Protein AF-A0A931QC62-F1 (afdb_monomer_lite)

pLDDT: mean 80.83, std 1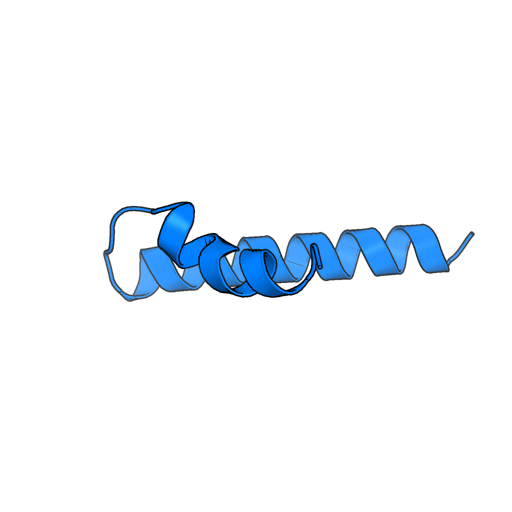2.42, range [46.31, 92.94]

Structure (mmCIF, N/CA/C/O backbone):
data_AF-A0A931QC62-F1
#
_entry.id   AF-A0A931QC62-F1
#
loop_
_atom_site.group_PDB
_atom_site.id
_atom_site.type_symbol
_atom_site.label_atom_id
_atom_site.label_alt_id
_atom_site.label_comp_id
_atom_site.label_asym_id
_atom_site.label_entity_id
_atom_site.label_seq_id
_atom_site.pdbx_PDB_ins_code
_atom_site.Cartn_x
_atom_site.Cartn_y
_atom_site.Cartn_z
_atom_site.occupancy
_atom_site.B_iso_or_equiv
_atom_site.auth_seq_id
_atom_site.auth_comp_id
_atom_site.auth_asym_id
_atom_site.auth_atom_id
_atom_site.pdbx_PDB_model_num
ATOM 1 N N . ARG A 1 1 ? 20.923 -7.683 -16.316 1.00 56.97 1 ARG A N 1
ATOM 2 C CA . ARG A 1 1 ? 20.540 -8.524 -15.147 1.00 56.97 1 ARG A CA 1
ATOM 3 C C . ARG A 1 1 ? 20.697 -7.850 -13.761 1.00 56.97 1 ARG A C 1
ATOM 5 O O . ARG A 1 1 ? 20.402 -8.507 -12.776 1.00 56.97 1 ARG A O 1
ATOM 12 N N . ARG A 1 2 ? 21.066 -6.557 -13.632 1.00 59.75 2 ARG A N 1
ATOM 13 C CA . ARG A 1 2 ? 20.994 -5.818 -12.339 1.00 59.75 2 ARG A CA 1
ATOM 14 C C . ARG A 1 2 ? 19.638 -5.145 -12.074 1.00 59.75 2 ARG A C 1
ATOM 16 O O . ARG A 1 2 ? 19.239 -5.056 -10.919 1.00 59.75 2 ARG A O 1
ATOM 23 N N . SER A 1 3 ? 18.912 -4.747 -13.122 1.00 65.56 3 SER A N 1
ATOM 24 C CA . SER A 1 3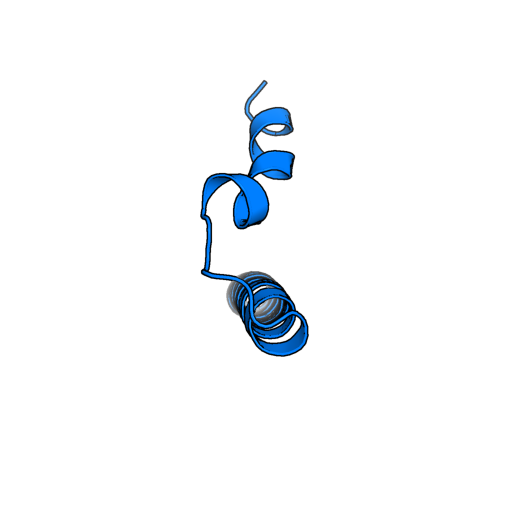 ? 17.610 -4.069 -12.990 1.00 65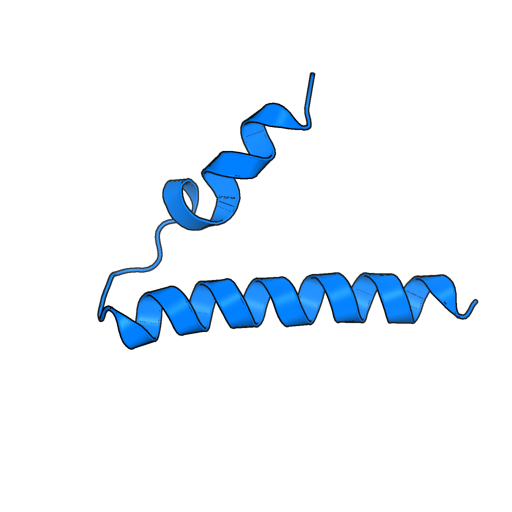.56 3 SER A CA 1
ATOM 25 C C . SER A 1 3 ? 16.533 -4.941 -12.340 1.00 65.56 3 SER A C 1
ATOM 27 O O . SER A 1 3 ? 15.693 -4.423 -11.616 1.00 65.56 3 SER A O 1
ATOM 29 N N . HIS A 1 4 ? 16.588 -6.265 -12.527 1.00 77.88 4 HIS A N 1
ATOM 30 C CA . HIS A 1 4 ? 15.602 -7.187 -11.959 1.00 77.88 4 HIS A CA 1
ATOM 31 C C . HIS A 1 4 ? 15.648 -7.209 -10.422 1.00 77.88 4 HIS A C 1
ATOM 33 O O . HIS A 1 4 ? 14.631 -7.011 -9.770 1.00 77.88 4 HIS A O 1
ATOM 39 N N . HIS A 1 5 ? 16.835 -7.341 -9.820 1.00 86.56 5 HIS A N 1
ATOM 40 C CA . HIS A 1 5 ? 16.970 -7.274 -8.359 1.00 86.56 5 HIS A CA 1
ATOM 41 C C . HIS A 1 5 ? 16.657 -5.886 -7.795 1.00 86.56 5 HIS A C 1
ATOM 43 O O . HIS A 1 5 ? 16.146 -5.778 -6.684 1.00 86.56 5 HIS A O 1
ATOM 49 N N . GLN A 1 6 ? 16.949 -4.824 -8.547 1.00 87.38 6 GLN A N 1
ATOM 50 C CA . GLN A 1 6 ? 16.581 -3.464 -8.157 1.00 87.38 6 GLN A CA 1
ATOM 51 C C . GLN A 1 6 ? 15.061 -3.283 -8.120 1.00 87.38 6 GLN A C 1
ATOM 53 O O . GLN A 1 6 ? 14.543 -2.767 -7.133 1.00 87.38 6 GLN A O 1
ATOM 58 N N . ALA A 1 7 ? 14.350 -3.771 -9.140 1.00 88.00 7 ALA A N 1
ATOM 59 C CA . ALA A 1 7 ? 12.892 -3.752 -9.187 1.00 88.00 7 ALA A CA 1
ATOM 60 C C . ALA A 1 7 ? 12.275 -4.570 -8.040 1.00 88.00 7 ALA A C 1
ATOM 62 O O . ALA A 1 7 ? 11.366 -4.091 -7.366 1.00 88.00 7 ALA A O 1
ATOM 63 N N . LEU A 1 8 ? 12.816 -5.760 -7.754 1.00 91.25 8 LEU A N 1
ATOM 64 C CA . LEU A 1 8 ? 12.359 -6.588 -6.634 1.00 91.25 8 LEU A CA 1
ATOM 65 C C . LEU A 1 8 ? 12.598 -5.920 -5.274 1.00 91.25 8 LEU A C 1
ATOM 67 O O . LEU A 1 8 ? 11.725 -5.960 -4.412 1.00 91.25 8 LEU A O 1
ATOM 71 N N . ARG A 1 9 ? 13.745 -5.256 -5.077 1.00 92.00 9 ARG A N 1
ATOM 72 C CA . ARG A 1 9 ? 14.014 -4.488 -3.849 1.00 92.00 9 ARG A CA 1
ATOM 73 C C . ARG A 1 9 ? 13.086 -3.289 -3.709 1.00 92.00 9 ARG A C 1
ATOM 75 O O . ARG A 1 9 ? 12.581 -3.050 -2.618 1.00 92.00 9 ARG A O 1
ATOM 82 N N . ALA A 1 10 ? 12.836 -2.561 -4.796 1.00 90.19 10 ALA A N 1
ATOM 83 C CA . ALA A 1 10 ? 11.895 -1.445 -4.791 1.00 90.19 10 ALA A CA 1
ATOM 84 C C . ALA A 1 10 ? 10.478 -1.913 -4.418 1.00 90.19 10 ALA A C 1
ATOM 86 O O . ALA A 1 10 ? 9.819 -1.277 -3.596 1.00 90.19 10 ALA A O 1
ATOM 87 N N . LEU A 1 11 ? 10.044 -3.059 -4.953 1.00 89.25 11 LEU A N 1
ATOM 88 C CA . LEU A 1 11 ? 8.772 -3.682 -4.593 1.00 89.25 11 LEU A CA 1
ATOM 89 C C . LEU A 1 11 ? 8.741 -4.101 -3.115 1.00 89.25 11 LEU A C 1
ATOM 91 O O . LEU A 1 11 ? 7.807 -3.745 -2.402 1.00 89.25 11 LEU A O 1
ATOM 95 N N . GLY A 1 12 ? 9.772 -4.806 -2.640 1.00 91.50 12 GLY A N 1
ATOM 96 C CA . GLY A 1 12 ? 9.862 -5.271 -1.253 1.00 91.50 12 GLY A CA 1
ATOM 97 C C . GLY A 1 12 ? 9.846 -4.126 -0.240 1.00 91.50 12 GLY A C 1
ATOM 98 O O . GLY A 1 12 ? 9.046 -4.140 0.692 1.00 91.50 12 GLY A O 1
ATOM 99 N N . ASN A 1 13 ? 10.652 -3.086 -0.463 1.00 92.94 13 ASN A N 1
ATOM 100 C CA . ASN A 1 13 ? 10.692 -1.906 0.407 1.00 92.94 13 ASN A CA 1
ATOM 101 C C . ASN A 1 13 ? 9.328 -1.217 0.494 1.00 92.94 13 ASN A C 1
ATOM 103 O O . ASN A 1 13 ? 8.924 -0.747 1.557 1.00 92.94 13 ASN A O 1
ATOM 107 N N . ARG A 1 14 ? 8.597 -1.183 -0.622 1.00 88.38 14 ARG A N 1
ATOM 108 C CA . ARG A 1 14 ? 7.266 -0.593 -0.674 1.00 88.38 14 ARG A CA 1
ATOM 109 C C . ARG A 1 14 ? 6.233 -1.399 0.116 1.00 88.38 14 ARG A C 1
ATOM 111 O O . ARG A 1 14 ? 5.450 -0.804 0.849 1.00 88.38 14 ARG A O 1
ATOM 118 N N . LEU A 1 15 ? 6.259 -2.727 0.004 1.00 90.19 15 LEU A N 1
ATOM 119 C CA . LEU A 1 15 ? 5.387 -3.617 0.779 1.00 90.19 15 LEU A CA 1
ATOM 120 C C . LEU A 1 15 ? 5.637 -3.482 2.286 1.00 90.19 15 LEU A C 1
ATOM 122 O O . LEU A 1 15 ? 4.693 -3.345 3.062 1.00 90.19 15 LEU A O 1
ATOM 126 N N . VAL A 1 16 ? 6.909 -3.448 2.694 1.00 92.50 16 VAL A N 1
ATOM 127 C CA . VAL A 1 16 ? 7.291 -3.261 4.102 1.00 92.50 16 VAL A CA 1
ATOM 128 C C . VAL A 1 16 ? 6.819 -1.903 4.626 1.00 92.50 16 VAL A C 1
ATOM 130 O O . VAL A 1 16 ? 6.322 -1.828 5.745 1.00 92.50 16 VAL A O 1
ATOM 133 N N . GLY A 1 17 ? 6.911 -0.840 3.819 1.00 90.81 17 GLY A N 1
ATOM 134 C CA . GLY A 1 17 ? 6.423 0.491 4.193 1.00 90.81 17 GLY A CA 1
ATOM 135 C C . GLY A 1 17 ? 4.915 0.539 4.460 1.00 90.81 17 GLY A C 1
ATOM 136 O O . GLY A 1 17 ? 4.490 1.157 5.435 1.00 90.81 17 GLY A O 1
ATOM 137 N N . ILE A 1 18 ? 4.113 -0.150 3.641 1.00 88.50 18 ILE A N 1
ATOM 138 C CA . ILE A 1 18 ? 2.656 -0.253 3.827 1.00 88.50 18 ILE A CA 1
ATOM 139 C C . ILE A 1 18 ? 2.340 -0.993 5.130 1.00 88.50 18 ILE A C 1
ATOM 141 O O . ILE A 1 18 ? 1.618 -0.466 5.974 1.00 88.50 18 ILE A O 1
ATOM 145 N N . LEU A 1 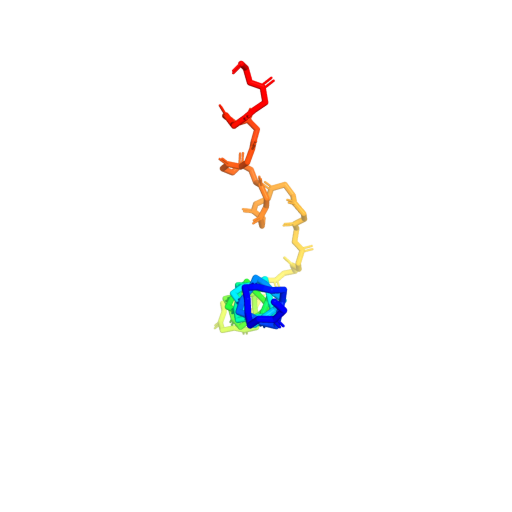19 ? 2.931 -2.177 5.330 1.00 88.56 19 LEU A N 1
ATOM 146 C CA . LEU A 1 19 ? 2.715 -2.971 6.541 1.00 88.56 19 LEU A CA 1
ATOM 147 C C . LEU A 1 19 ? 3.152 -2.211 7.800 1.00 88.56 19 LEU A C 1
ATOM 149 O O . LEU A 1 19 ? 2.444 -2.211 8.804 1.00 88.56 19 LEU A O 1
ATOM 153 N N . HIS A 1 20 ? 4.297 -1.528 7.739 1.00 91.19 20 HIS A N 1
ATOM 154 C CA . HIS A 1 20 ? 4.770 -0.686 8.831 1.00 91.19 20 HIS A CA 1
ATOM 155 C C . HIS A 1 20 ? 3.783 0.445 9.138 1.00 91.19 20 HIS A C 1
ATOM 157 O O . HIS A 1 20 ? 3.522 0.720 10.305 1.00 91.19 20 HIS A O 1
ATOM 163 N N . GLY A 1 21 ? 3.200 1.073 8.112 1.00 88.94 21 GLY A N 1
ATOM 164 C CA . GLY A 1 21 ? 2.134 2.058 8.274 1.00 88.94 21 GLY A CA 1
ATOM 165 C C . GLY A 1 21 ? 0.925 1.492 9.021 1.00 88.94 21 GLY A C 1
ATOM 166 O O . GLY A 1 21 ? 0.465 2.123 9.969 1.00 88.94 21 GLY A O 1
ATOM 167 N N . CYS A 1 22 ? 0.450 0.299 8.659 1.00 89.62 22 CYS A N 1
ATOM 168 C CA . CYS A 1 22 ? -0.667 -0.356 9.350 1.00 89.62 22 CYS A CA 1
ATOM 169 C C . CYS A 1 22 ? -0.332 -0.661 10.816 1.00 89.62 22 CYS A C 1
ATOM 171 O O . CYS A 1 22 ? -1.078 -0.291 11.720 1.00 89.62 22 CYS A O 1
ATOM 173 N N . LEU A 1 23 ? 0.837 -1.262 11.063 1.00 90.75 23 LEU A N 1
ATOM 174 C CA . LEU A 1 23 ? 1.287 -1.595 12.415 1.00 90.75 23 LEU A CA 1
ATOM 175 C C . LEU A 1 23 ? 1.464 -0.347 13.285 1.00 90.75 23 LEU A C 1
ATOM 177 O O . LEU A 1 23 ? 1.021 -0.332 14.427 1.00 90.75 23 LEU A O 1
ATOM 181 N N . ARG A 1 24 ? 2.060 0.723 12.747 1.00 92.88 24 ARG A N 1
ATOM 182 C CA . ARG A 1 24 ? 2.307 1.968 13.486 1.00 92.88 24 ARG A CA 1
ATOM 183 C C . ARG A 1 24 ? 1.020 2.667 13.913 1.00 92.88 24 ARG A C 1
ATOM 185 O O . ARG A 1 24 ? 0.985 3.247 14.992 1.00 92.88 24 ARG A O 1
ATOM 192 N N . HIS A 1 25 ? -0.015 2.639 13.079 1.00 89.69 25 HIS A N 1
ATOM 193 C CA . HIS A 1 25 ? -1.298 3.270 13.400 1.00 89.69 25 HIS A CA 1
ATOM 194 C C . HIS A 1 25 ? -2.286 2.302 14.063 1.00 89.69 25 HIS A C 1
ATOM 196 O O . HIS A 1 25 ? -3.416 2.698 14.332 1.00 89.69 25 HIS A O 1
ATOM 202 N N . HIS A 1 26 ? -1.872 1.055 14.333 1.00 90.81 26 HIS A N 1
ATOM 203 C CA . HIS A 1 26 ? -2.734 -0.000 14.872 1.00 90.81 26 HIS A CA 1
ATOM 204 C C . HIS A 1 26 ? -4.018 -0.181 14.042 1.00 90.81 26 HIS A C 1
ATOM 206 O O . HIS A 1 26 ? -5.093 -0.451 14.576 1.00 90.81 26 HIS A O 1
ATOM 212 N N . THR A 1 27 ? -3.913 -0.012 12.724 1.00 85.50 27 THR A N 1
ATOM 213 C CA . THR A 1 27 ? -5.037 -0.189 11.808 1.00 85.50 27 THR A CA 1
ATOM 214 C C . THR A 1 27 ? -4.997 -1.575 11.189 1.00 85.50 27 THR A C 1
ATOM 216 O O . THR A 1 27 ? -3.930 -2.135 10.917 1.00 85.50 27 THR A O 1
ATOM 219 N N . VAL A 1 28 ? -6.182 -2.140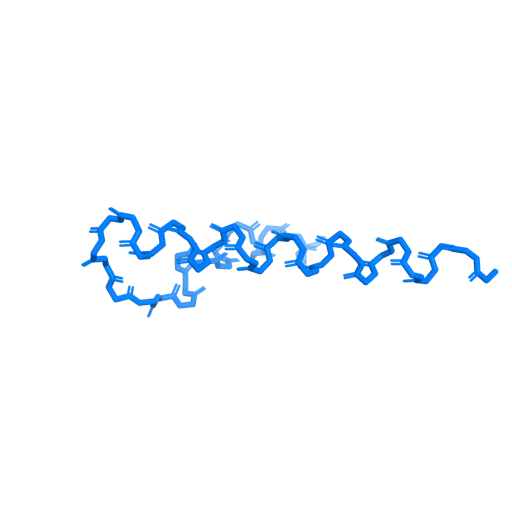 10.959 1.00 86.19 28 VAL A N 1
ATOM 220 C CA . VAL A 1 28 ? -6.308 -3.364 10.169 1.00 86.19 28 VAL A CA 1
ATOM 221 C C . VAL A 1 28 ? -5.789 -3.073 8.764 1.00 86.19 28 VAL A C 1
ATOM 223 O O . VAL A 1 28 ? -6.020 -1.994 8.213 1.00 86.19 28 VAL A O 1
ATOM 226 N N . TYR A 1 29 ? -5.041 -4.021 8.209 1.00 83.69 29 TYR A N 1
ATOM 227 C CA . TYR A 1 29 ? -4.584 -3.929 6.833 1.00 83.69 29 TYR A CA 1
ATOM 228 C C . TYR A 1 29 ? -5.793 -3.906 5.889 1.00 83.69 29 TYR A C 1
ATOM 230 O O . TYR A 1 29 ? -6.653 -4.779 5.961 1.00 83.69 29 TYR A O 1
ATOM 238 N N . ASP A 1 30 ? -5.837 -2.903 5.018 1.00 81.12 30 ASP A N 1
ATOM 239 C CA . ASP A 1 30 ? -6.876 -2.706 4.010 1.00 81.12 30 ASP A CA 1
ATOM 240 C C . 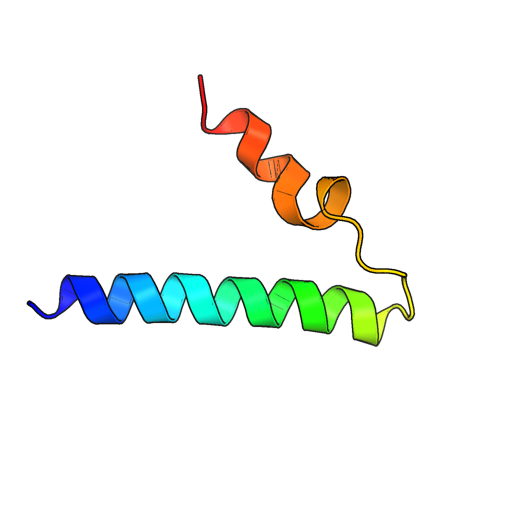ASP A 1 30 ? -6.193 -2.549 2.648 1.00 81.12 30 ASP A C 1
ATOM 242 O O . ASP A 1 30 ? -5.435 -1.595 2.432 1.00 81.12 30 ASP A O 1
ATOM 246 N N . GLU A 1 31 ? -6.447 -3.485 1.725 1.00 80.25 31 GLU A N 1
ATOM 247 C CA . GLU A 1 31 ? -5.891 -3.430 0.373 1.00 80.25 31 GLU A CA 1
ATOM 248 C C . GLU A 1 31 ? -6.295 -2.165 -0.390 1.00 80.25 31 GLU A C 1
ATOM 250 O O . GLU A 1 31 ? -5.501 -1.653 -1.182 1.00 80.25 31 GLU A O 1
ATOM 255 N N . HIS A 1 32 ? -7.501 -1.646 -0.168 1.00 79.00 32 HIS A N 1
ATOM 256 C CA . HIS A 1 32 ? -8.014 -0.482 -0.879 1.00 79.00 32 HIS A CA 1
ATOM 257 C C . HIS A 1 32 ? -7.249 0.780 -0.483 1.00 79.00 32 HIS A C 1
ATOM 259 O O . HIS A 1 32 ? -6.871 1.580 -1.336 1.00 79.00 32 HIS A O 1
ATOM 265 N N . THR A 1 33 ? -6.915 0.912 0.798 1.00 76.81 33 THR A N 1
ATOM 266 C CA . THR A 1 33 ? -6.055 1.991 1.294 1.00 76.81 33 THR A CA 1
ATOM 267 C C . THR A 1 33 ? -4.584 1.766 0.914 1.00 76.81 33 THR A C 1
ATOM 269 O O . THR A 1 33 ? -3.897 2.694 0.484 1.00 76.81 33 THR A O 1
ATOM 272 N N . ALA A 1 34 ? -4.089 0.527 1.010 1.00 81.19 34 ALA A N 1
ATOM 273 C CA . ALA A 1 34 ? -2.705 0.166 0.685 1.00 81.19 34 ALA A CA 1
ATOM 274 C C . ALA A 1 34 ? -2.351 0.368 -0.799 1.00 81.19 34 ALA A C 1
ATOM 276 O O . ALA A 1 34 ? -1.223 0.746 -1.137 1.00 81.19 34 ALA A O 1
ATOM 277 N N . TRP A 1 35 ? -3.310 0.116 -1.691 1.00 81.12 35 TRP A N 1
ATOM 278 C CA . TRP A 1 35 ? -3.108 0.117 -3.137 1.00 81.12 35 TRP A CA 1
ATOM 279 C C . TRP A 1 35 ? -3.967 1.135 -3.888 1.00 81.12 35 TRP A C 1
ATOM 281 O O . TRP A 1 35 ? -3.783 1.253 -5.096 1.00 81.12 35 TRP A O 1
ATOM 291 N N . GLY A 1 36 ? -4.818 1.917 -3.216 1.00 74.25 36 GLY A N 1
ATOM 292 C CA . GLY A 1 36 ? -5.761 2.854 -3.843 1.00 74.25 36 GLY A CA 1
ATOM 293 C C . GLY A 1 36 ? -5.116 3.828 -4.827 1.00 74.25 36 GLY A C 1
ATOM 294 O O . GLY A 1 36 ? -5.624 4.022 -5.925 1.00 74.25 36 GLY A O 1
ATOM 295 N N . HIS A 1 37 ? -3.909 4.318 -4.528 1.00 72.19 37 HIS A N 1
ATOM 296 C CA . HIS A 1 37 ? -3.165 5.199 -5.443 1.00 72.19 37 HIS A CA 1
ATOM 297 C C . HIS A 1 37 ? -2.713 4.514 -6.764 1.00 72.19 37 HIS A C 1
ATOM 299 O O . HIS A 1 37 ? -2.241 5.182 -7.677 1.00 72.19 37 HIS A O 1
ATOM 305 N N . ARG A 1 38 ? -2.777 3.171 -6.871 1.00 68.81 38 ARG A N 1
ATOM 306 C CA . ARG A 1 38 ? -2.426 2.431 -8.103 1.00 68.81 38 ARG A CA 1
ATOM 307 C C . ARG A 1 38 ? -3.586 2.360 -9.083 1.00 68.81 38 ARG A C 1
ATOM 309 O O . ARG A 1 38 ? -3.330 2.022 -10.234 1.00 68.81 38 ARG A O 1
ATOM 316 N N . ALA A 1 39 ? -4.815 2.662 -8.655 1.00 62.25 39 ALA A N 1
ATOM 317 C CA . ALA A 1 39 ? -5.965 2.720 -9.555 1.00 62.25 39 ALA A CA 1
ATOM 318 C C . ALA A 1 39 ? -5.749 3.753 -10.677 1.00 62.25 39 ALA A C 1
ATOM 320 O O . ALA A 1 39 ? -6.215 3.559 -11.793 1.00 62.25 39 ALA A O 1
ATOM 321 N N . GLU A 1 40 ? -4.958 4.793 -10.408 1.00 59.84 40 GLU A N 1
ATOM 322 C CA . GLU A 1 40 ? -4.650 5.870 -11.354 1.00 59.84 40 GLU A CA 1
ATOM 323 C C . GLU A 1 40 ? -3.632 5.469 -12.438 1.00 59.84 40 GLU A C 1
ATOM 325 O O . GLU A 1 40 ? -3.568 6.100 -13.486 1.00 59.84 40 GLU A O 1
ATOM 330 N N . LEU A 1 41 ? -2.844 4.407 -12.227 1.00 61.38 41 LEU A N 1
ATOM 331 C CA . LEU A 1 41 ? -1.776 3.992 -13.152 1.00 61.38 41 LEU A CA 1
ATOM 332 C C . LEU A 1 41 ? -2.244 3.019 -14.248 1.00 61.38 41 LEU A C 1
ATOM 334 O O . LEU A 1 41 ? -1.424 2.584 -15.054 1.00 61.38 41 LEU A O 1
ATOM 338 N N . ALA A 1 42 ? -3.524 2.636 -14.258 1.00 53.88 42 ALA A N 1
ATOM 339 C CA . ALA A 1 42 ? -4.088 1.675 -15.210 1.00 53.88 42 ALA A CA 1
ATOM 340 C C . ALA A 1 42 ? -4.857 2.321 -16.385 1.00 53.88 42 ALA A C 1
ATOM 342 O O . ALA A 1 42 ? -5.557 1.597 -17.093 1.00 53.88 42 ALA A O 1
ATOM 343 N N . ALA A 1 43 ? -4.743 3.641 -16.582 1.00 46.31 43 ALA A N 1
ATOM 344 C CA . ALA A 1 43 ? -5.386 4.383 -17.673 1.00 46.31 43 ALA A CA 1
ATOM 345 C C . ALA A 1 43 ? -4.445 4.616 -18.865 1.00 46.31 43 ALA A C 1
ATOM 347 O O . ALA A 1 43 ? -3.278 5.005 -18.630 1.00 46.31 43 ALA A O 1
#

Sequence (43 aa):
RRSHHQALRALGNRLVGILHGCLRHHTVYDEHTAWGHRAELAA

Radius of gyration: 12.78 Å; chains: 1; bounding box: 29×14×32 Å

Foldseek 3Di:
DVVVVVVVVVVVVLVVVLVVVCVVVVHDDDCCVSCVVVVVVPD

Secondary structure (DSSP, 8-state):
--HHHHHHHHHHHHHHHHHHHHHHTTPPP-HHHHHGGGGGGG-